Protein AF-A0AA37Q5W8-F1 (afdb_monomer)

Foldseek 3Di:
DADQLVLLLVLQCVQVPDPHPHLLVLLLVLCVVLVHDFPPDDHSSVLSVVLNVLSCCCNPPDVDRVVSLLVNLVSSLVRDDCPPPHSDDSVVSSVVSRSSSCSSSPPPPPPPDPDPPDD

Solvent-accessible surface area (backbone atoms only — not comparable to full-atom values): 6890 Å² total; per-residue (Å²): 134,83,73,57,61,70,54,48,46,50,47,50,48,61,32,54,58,83,85,54,90,38,49,31,67,55,37,32,51,18,36,54,71,74,65,59,64,54,73,80,64,54,54,61,62,54,47,16,47,56,50,43,55,51,49,48,47,28,68,76,70,70,69,40,61,68,62,43,32,51,53,43,4,43,51,49,56,73,33,35,70,66,61,88,90,42,83,70,61,47,75,77,30,35,66,59,26,50,48,38,52,43,51,51,52,40,78,69,76,67,72,78,73,86,71,73,86,80,130

Nearest PDB structures (foldseek):
  4i37-assembly1_A  TM=2.404E-01  e=3.231E+00  Oryctolagus cuniculus

Secondary structure (DSSP, 8-state):
-PPPHHHHHHHHHHHHTTS-S-SHHHHHHHHHHTT---SSSS-HHHHHHHHHHHHHHIIIII--HHHHHHHHHHHHHHHS--GGGS---GGGTHHHHHHHHHHHHS---------PPP-

Organism: NCBI:txid2014610

pLDDT: mean 78.27, std 13.92, range [40.16, 91.06]

Radius of gyration: 15.59 Å; Cα contacts (8 Å, |Δi|>4): 119; chains: 1; bounding box: 32×48×49 Å

Mean predicted aligned error: 8.71 Å

Sequence (119 aa):
MSVPFAALRARFREDTMGGGVGATPGLTRALDRIGWRAVRDPSPEELAGYVVYLLEACVDEHQDVAALTHALAALLRDCGPLLDGGLPPVDAYTPAAEELLREYVAPSASAPGFAPPGF

Structure (mmCIF, N/CA/C/O backbone):
data_AF-A0AA37Q5W8-F1
#
_entry.id   AF-A0AA37Q5W8-F1
#
loop_
_atom_site.group_PDB
_atom_site.id
_atom_site.type_symbol
_atom_site.label_atom_id
_atom_site.label_alt_id
_atom_site.label_comp_id
_atom_site.label_asym_id
_atom_site.label_entity_id
_atom_site.label_seq_id
_atom_site.pdbx_PDB_ins_code
_atom_site.Cartn_x
_atom_site.Cartn_y
_atom_site.Cartn_z
_atom_site.occupancy
_atom_site.B_iso_or_equiv
_atom_site.auth_seq_id
_atom_site.auth_comp_id
_atom_site.auth_asym_id
_atom_site.auth_atom_id
_atom_site.pdbx_PDB_model_num
ATOM 1 N N . MET A 1 1 ? -11.713 -1.317 -6.894 1.00 54.53 1 MET A N 1
ATOM 2 C CA . MET A 1 1 ? -11.271 -1.542 -8.296 1.00 54.53 1 MET A CA 1
ATOM 3 C C . MET A 1 1 ? -9.758 -1.669 -8.261 1.00 54.53 1 MET A C 1
ATOM 5 O O . MET A 1 1 ? -9.073 -0.685 -7.998 1.00 54.53 1 MET A O 1
ATOM 9 N N . SER A 1 2 ? -9.263 -2.900 -8.389 1.00 67.88 2 SER A N 1
ATOM 10 C CA . SER A 1 2 ? -7.860 -3.226 -8.120 1.00 67.88 2 SER A CA 1
ATOM 11 C C . SER A 1 2 ? -6.947 -2.758 -9.252 1.00 67.88 2 SER A C 1
ATOM 13 O O . SER A 1 2 ? -7.325 -2.811 -10.424 1.00 67.88 2 SER A O 1
ATOM 15 N N . VAL A 1 3 ? -5.742 -2.313 -8.905 1.00 82.25 3 VAL A N 1
ATOM 16 C CA . VAL A 1 3 ? -4.713 -1.917 -9.872 1.00 82.25 3 VAL A CA 1
ATOM 17 C C . VAL A 1 3 ? -4.162 -3.167 -10.574 1.00 82.25 3 VAL A C 1
ATOM 19 O O . VAL A 1 3 ? -3.879 -4.160 -9.902 1.00 82.25 3 VAL A O 1
ATOM 22 N N . PRO A 1 4 ? -4.000 -3.173 -11.911 1.00 88.56 4 PRO A N 1
ATOM 23 C CA . PRO A 1 4 ? -3.424 -4.322 -12.601 1.00 88.56 4 PRO A CA 1
ATOM 24 C C . PRO A 1 4 ? -1.925 -4.462 -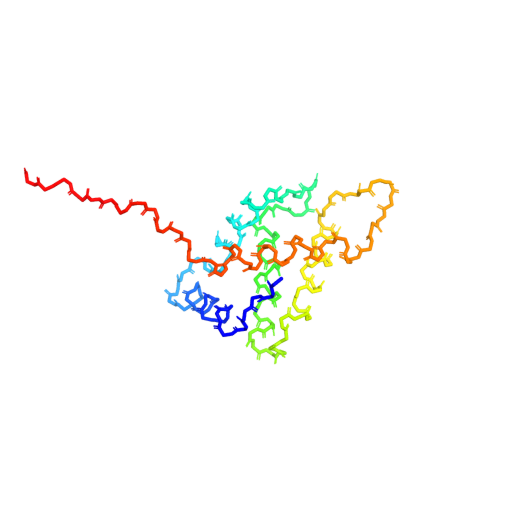12.292 1.00 88.56 4 PRO A C 1
ATOM 26 O O . PRO A 1 4 ? -1.172 -3.492 -12.400 1.00 88.56 4 PRO A O 1
ATOM 29 N N . PHE A 1 5 ? -1.477 -5.690 -11.997 1.00 88.19 5 PHE A N 1
ATOM 30 C CA . PHE A 1 5 ? -0.073 -6.006 -11.679 1.00 88.19 5 PHE A CA 1
ATOM 31 C C . PHE A 1 5 ? 0.914 -5.468 -12.725 1.00 88.19 5 PHE A C 1
ATOM 33 O O . PHE A 1 5 ? 1.959 -4.927 -12.379 1.00 88.19 5 PHE A O 1
ATOM 40 N N . ALA A 1 6 ? 0.565 -5.555 -14.012 1.00 88.12 6 ALA A N 1
ATOM 41 C CA . ALA A 1 6 ? 1.413 -5.062 -15.095 1.00 88.12 6 ALA A CA 1
ATOM 42 C C . ALA A 1 6 ? 1.694 -3.551 -14.996 1.00 88.12 6 ALA A C 1
ATOM 44 O O . ALA A 1 6 ? 2.823 -3.129 -15.240 1.00 88.12 6 ALA A O 1
ATOM 45 N N . ALA A 1 7 ? 0.697 -2.748 -14.608 1.00 88.56 7 ALA A N 1
ATOM 46 C CA . ALA A 1 7 ? 0.859 -1.303 -14.455 1.00 88.56 7 ALA A CA 1
ATOM 47 C C . ALA A 1 7 ? 1.662 -0.959 -13.193 1.00 88.56 7 ALA A C 1
ATOM 49 O O . ALA A 1 7 ? 2.566 -0.129 -13.252 1.00 88.56 7 ALA A O 1
ATOM 50 N N . LEU A 1 8 ? 1.394 -1.664 -12.088 1.00 88.25 8 LEU A N 1
ATOM 51 C CA . LEU A 1 8 ? 2.157 -1.556 -10.844 1.00 88.25 8 LEU A CA 1
ATOM 52 C C . LEU A 1 8 ? 3.645 -1.843 -11.072 1.00 88.25 8 LEU A C 1
ATOM 54 O O . LEU A 1 8 ? 4.505 -1.030 -10.742 1.00 88.25 8 LEU A O 1
ATOM 58 N N . ARG A 1 9 ? 3.946 -2.978 -11.706 1.00 88.38 9 ARG A N 1
ATOM 59 C CA . ARG A 1 9 ? 5.311 -3.383 -12.034 1.00 88.38 9 ARG A CA 1
ATOM 60 C C . ARG A 1 9 ? 5.980 -2.402 -12.994 1.00 88.38 9 ARG A C 1
ATOM 62 O O . ARG A 1 9 ? 7.161 -2.121 -12.823 1.00 88.38 9 ARG A O 1
ATOM 69 N N . ALA A 1 10 ? 5.271 -1.901 -14.007 1.00 88.56 10 ALA A N 1
ATOM 70 C CA . ALA A 1 10 ? 5.833 -0.922 -14.937 1.00 88.56 10 ALA A CA 1
ATOM 71 C C . ALA A 1 10 ? 6.246 0.366 -14.210 1.00 88.56 10 ALA A C 1
ATOM 73 O O . ALA A 1 10 ? 7.384 0.803 -14.366 1.00 88.56 10 ALA A O 1
ATOM 74 N N . ARG A 1 11 ? 5.365 0.908 -13.357 1.00 87.25 11 ARG A N 1
ATOM 75 C CA . ARG A 1 11 ? 5.643 2.096 -12.540 1.00 87.25 11 ARG A CA 1
ATOM 76 C C . ARG A 1 11 ? 6.820 1.871 -11.591 1.00 87.25 11 ARG A C 1
ATOM 78 O O . ARG A 1 11 ? 7.768 2.646 -11.603 1.00 87.25 11 ARG A O 1
ATOM 85 N N . PHE A 1 12 ? 6.798 0.772 -10.838 1.00 87.31 12 PHE A N 1
ATOM 86 C CA . PHE A 1 12 ? 7.861 0.444 -9.889 1.00 87.31 12 PHE A CA 1
ATOM 87 C C . PHE A 1 12 ? 9.223 0.301 -10.573 1.00 87.31 12 PHE A C 1
ATOM 89 O O . PHE A 1 12 ? 10.228 0.799 -10.073 1.00 87.31 12 PHE A O 1
ATOM 96 N N . ARG A 1 13 ? 9.270 -0.330 -11.753 1.00 86.44 13 ARG A N 1
ATOM 97 C CA . ARG A 1 13 ? 10.505 -0.444 -12.539 1.00 86.44 13 ARG A CA 1
ATOM 98 C C . ARG A 1 13 ? 10.965 0.888 -13.122 1.00 86.44 13 ARG A C 1
ATOM 100 O O . ARG A 1 13 ? 12.167 1.094 -13.209 1.00 86.44 13 ARG A O 1
ATOM 107 N N . GLU A 1 14 ? 10.053 1.779 -13.498 1.00 85.88 14 GLU A N 1
ATOM 108 C CA . GLU A 1 14 ? 10.399 3.137 -13.937 1.00 85.88 14 GLU A CA 1
ATOM 109 C C . GLU A 1 14 ? 11.034 3.952 -12.800 1.00 85.88 14 GLU A C 1
ATOM 111 O O . GLU A 1 14 ? 12.049 4.605 -13.015 1.00 85.88 14 GLU A O 1
ATOM 116 N N . ASP A 1 15 ? 10.492 3.858 -11.581 1.00 81.62 15 ASP A N 1
ATOM 117 C CA . ASP A 1 15 ? 11.025 4.573 -10.414 1.00 81.62 15 ASP A CA 1
ATOM 118 C C . ASP A 1 15 ? 12.349 3.964 -9.880 1.00 81.62 15 ASP A C 1
ATOM 120 O O . ASP A 1 15 ? 13.113 4.649 -9.196 1.00 81.62 15 ASP A O 1
ATOM 124 N N . THR A 1 16 ? 12.641 2.689 -10.181 1.00 77.50 16 THR A N 1
ATOM 125 C CA . THR A 1 16 ? 13.832 1.963 -9.677 1.00 77.50 16 THR A CA 1
ATOM 126 C C . THR A 1 16 ? 14.953 1.772 -10.706 1.00 77.50 16 THR A C 1
ATOM 128 O O . THR A 1 16 ? 16.120 1.671 -10.322 1.00 77.50 16 THR A O 1
ATOM 131 N N . MET A 1 17 ? 14.668 1.754 -12.013 1.00 69.94 17 MET A N 1
ATOM 132 C CA . MET A 1 17 ? 15.710 1.674 -13.043 1.00 69.94 17 MET A CA 1
ATOM 133 C C . MET A 1 17 ? 16.328 3.048 -13.321 1.00 69.94 17 MET A C 1
ATOM 135 O O . MET A 1 17 ? 15.642 3.977 -13.729 1.00 69.94 17 MET A O 1
ATOM 139 N N . GLY A 1 18 ? 17.655 3.153 -13.191 1.00 55.00 18 GLY A N 1
ATOM 140 C CA . GLY A 1 18 ? 18.417 4.320 -13.659 1.00 55.00 18 GLY A CA 1
ATOM 141 C C . GLY A 1 18 ? 19.042 5.198 -12.573 1.00 55.00 18 GLY A C 1
ATOM 142 O O . GLY A 1 18 ? 19.330 6.359 -12.841 1.00 55.00 18 GLY A O 1
ATOM 143 N N . GLY A 1 19 ? 19.263 4.681 -11.359 1.00 51.56 19 GLY A N 1
ATOM 144 C CA . GLY A 1 19 ? 19.906 5.458 -10.288 1.00 51.56 19 GLY A CA 1
ATOM 145 C C . GLY A 1 19 ? 19.053 6.626 -9.776 1.00 51.56 19 GLY A C 1
ATOM 146 O O . GLY A 1 19 ? 19.598 7.601 -9.263 1.00 51.56 19 GLY A O 1
ATOM 147 N N . GLY A 1 20 ? 17.728 6.547 -9.953 1.00 52.31 20 GLY A N 1
ATOM 148 C CA . GLY A 1 20 ? 16.769 7.498 -9.396 1.00 52.31 20 GLY A CA 1
ATOM 149 C C . GLY A 1 20 ? 16.677 7.424 -7.867 1.00 52.31 20 GLY A C 1
ATOM 150 O O . GLY A 1 20 ? 17.272 6.560 -7.229 1.00 52.31 20 GLY A O 1
ATOM 151 N N . VAL A 1 21 ? 15.882 8.320 -7.276 1.00 60.31 21 VAL A N 1
ATOM 152 C CA . VAL A 1 21 ? 15.659 8.421 -5.814 1.00 60.31 21 VAL A CA 1
ATOM 153 C C . VAL A 1 21 ? 14.867 7.212 -5.253 1.00 60.31 21 VAL A C 1
ATOM 155 O O . VAL A 1 21 ? 14.646 7.116 -4.049 1.00 60.31 21 VAL A O 1
ATOM 158 N N . GLY A 1 22 ? 14.459 6.268 -6.112 1.00 78.00 22 GLY A N 1
ATOM 159 C CA . GLY A 1 22 ? 13.626 5.110 -5.784 1.00 78.00 22 GLY A CA 1
ATOM 160 C C . GLY A 1 22 ? 12.128 5.410 -5.888 1.00 78.00 22 GLY A C 1
ATOM 161 O O . GLY A 1 22 ? 11.717 6.519 -6.229 1.00 78.00 22 GLY A O 1
ATOM 162 N N . ALA A 1 23 ? 11.295 4.418 -5.564 1.00 82.56 23 ALA A N 1
ATOM 163 C CA . ALA A 1 23 ? 9.833 4.561 -5.540 1.00 82.56 23 ALA A CA 1
ATOM 164 C C . ALA A 1 23 ? 9.316 5.381 -4.337 1.00 82.56 23 ALA A C 1
ATOM 166 O O . ALA A 1 23 ? 8.183 5.868 -4.360 1.00 82.56 23 ALA A O 1
ATOM 167 N N . THR A 1 24 ? 10.156 5.604 -3.321 1.00 85.56 24 THR A N 1
ATOM 168 C CA . THR A 1 24 ? 9.844 6.354 -2.095 1.00 85.56 24 THR A CA 1
ATOM 169 C C . THR A 1 24 ? 9.186 7.719 -2.349 1.00 85.56 24 THR A C 1
ATOM 171 O O . THR A 1 24 ? 8.077 7.916 -1.865 1.00 85.56 24 THR A O 1
ATOM 174 N N . PRO A 1 25 ? 9.748 8.661 -3.137 1.00 84.12 25 PRO A N 1
ATOM 175 C CA . PRO A 1 25 ? 9.117 9.966 -3.375 1.00 84.12 25 PRO A CA 1
ATOM 176 C C . PRO A 1 25 ? 7.750 9.889 -4.070 1.00 84.12 25 PRO A C 1
ATOM 178 O O . PRO A 1 25 ? 6.879 10.718 -3.797 1.00 84.12 25 PRO A O 1
ATOM 181 N N . GLY A 1 26 ? 7.548 8.921 -4.970 1.00 85.12 26 GLY A N 1
ATOM 182 C CA . GLY A 1 26 ? 6.252 8.697 -5.614 1.00 85.12 26 GLY A CA 1
ATOM 183 C C . GLY A 1 26 ? 5.201 8.238 -4.605 1.00 85.12 26 GLY A C 1
ATOM 184 O O . GLY A 1 26 ? 4.086 8.756 -4.582 1.00 85.12 26 GLY A O 1
ATOM 185 N N . LEU A 1 27 ? 5.595 7.333 -3.712 1.00 86.50 27 LEU A N 1
ATOM 186 C CA . LEU A 1 27 ? 4.745 6.802 -2.650 1.00 86.50 27 LEU A CA 1
ATOM 187 C C . LEU A 1 27 ? 4.454 7.829 -1.557 1.00 86.50 27 LEU A C 1
ATOM 189 O O . LEU A 1 27 ? 3.309 7.939 -1.131 1.00 86.50 27 LEU A O 1
ATOM 193 N N . THR A 1 28 ? 5.433 8.646 -1.164 1.00 87.94 28 THR A N 1
ATOM 194 C CA . THR A 1 28 ? 5.225 9.762 -0.228 1.00 87.94 28 THR A CA 1
ATOM 195 C C . THR A 1 28 ? 4.171 10.735 -0.762 1.00 87.94 28 THR A C 1
ATOM 197 O O . THR A 1 28 ? 3.288 11.161 -0.022 1.00 87.94 28 THR A O 1
ATOM 200 N N . ARG A 1 29 ? 4.207 11.058 -2.065 1.00 85.56 29 ARG A N 1
ATOM 201 C CA . ARG A 1 29 ? 3.185 11.907 -2.705 1.00 85.56 29 ARG A CA 1
ATOM 202 C C . ARG A 1 29 ? 1.815 11.239 -2.746 1.00 85.56 29 ARG A C 1
ATOM 204 O O . ARG A 1 29 ? 0.814 11.919 -2.552 1.00 85.56 29 ARG A O 1
ATOM 211 N N . ALA A 1 30 ? 1.765 9.936 -3.014 1.00 87.94 30 ALA A N 1
ATOM 212 C CA . ALA A 1 30 ? 0.514 9.189 -3.015 1.00 87.94 30 ALA A CA 1
ATOM 213 C C . ALA A 1 30 ? -0.120 9.170 -1.612 1.00 87.94 30 ALA A C 1
ATOM 215 O O . ALA A 1 30 ? -1.307 9.457 -1.488 1.00 87.94 30 ALA A O 1
ATOM 216 N N . LEU A 1 31 ? 0.682 8.948 -0.561 1.00 86.44 31 LEU A N 1
ATOM 217 C CA . LEU A 1 31 ? 0.259 9.041 0.843 1.00 86.44 31 LEU A CA 1
ATOM 218 C C . LEU A 1 31 ? -0.296 10.433 1.189 1.00 86.44 31 LEU A C 1
ATOM 220 O O . LEU A 1 31 ? -1.361 10.532 1.798 1.00 86.44 31 LEU A O 1
ATOM 224 N N . ASP A 1 32 ? 0.379 11.503 0.758 1.00 85.50 32 ASP A N 1
ATOM 225 C CA . ASP A 1 32 ? -0.086 12.881 0.974 1.00 85.50 32 ASP A CA 1
ATOM 226 C C . ASP A 1 32 ? -1.420 13.163 0.260 1.00 85.50 32 ASP A C 1
ATOM 228 O O . ASP A 1 32 ? -2.338 13.726 0.858 1.00 85.50 32 ASP A O 1
ATOM 232 N N . ARG A 1 33 ? -1.581 12.695 -0.986 1.00 86.31 33 ARG A N 1
ATOM 233 C CA . ARG A 1 33 ? -2.815 12.887 -1.768 1.00 86.31 33 ARG A CA 1
ATOM 234 C C . ARG A 1 33 ? -4.033 12.194 -1.183 1.00 86.31 33 ARG A C 1
ATOM 236 O O . ARG A 1 33 ? -5.117 12.773 -1.210 1.00 86.31 33 ARG A O 1
ATOM 243 N N . ILE A 1 34 ? -3.869 10.988 -0.643 1.00 85.94 34 ILE A N 1
ATOM 244 C CA . ILE A 1 34 ? -4.965 10.293 0.046 1.00 85.94 34 ILE A CA 1
ATOM 245 C C . ILE A 1 34 ? -5.221 10.869 1.451 1.00 85.94 34 ILE A C 1
ATOM 247 O O . ILE A 1 34 ? -6.089 10.383 2.173 1.00 85.94 34 ILE A O 1
ATOM 251 N N . GLY A 1 35 ? -4.468 11.900 1.857 1.00 80.88 35 GLY A N 1
ATOM 252 C CA . GLY A 1 35 ? -4.574 12.536 3.167 1.00 80.88 35 GLY A CA 1
ATOM 253 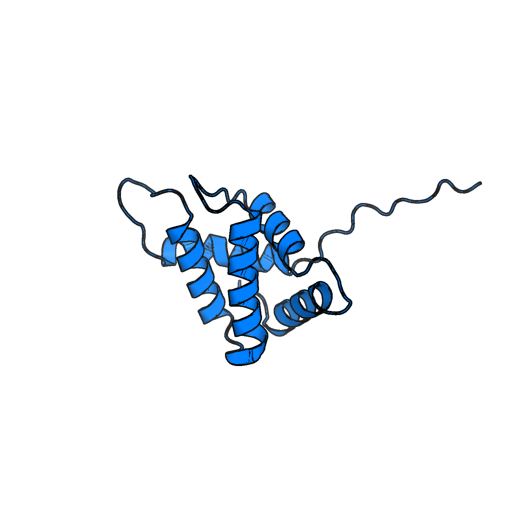C C . GLY A 1 35 ? -4.078 11.653 4.309 1.00 80.88 35 GLY A C 1
ATOM 254 O O . GLY A 1 35 ? -4.419 11.901 5.467 1.00 80.88 35 GLY A O 1
ATOM 255 N N . TRP A 1 36 ? -3.293 10.616 4.005 1.00 79.81 36 TRP A N 1
ATOM 256 C CA . TRP A 1 36 ? -2.820 9.677 5.007 1.00 79.81 36 TRP A CA 1
ATOM 257 C C . TRP A 1 36 ? -1.687 10.294 5.822 1.00 79.81 36 TRP A C 1
ATOM 259 O O . TRP A 1 36 ? -0.624 10.627 5.299 1.00 79.81 36 TRP A O 1
ATOM 269 N N . ARG A 1 37 ? -1.905 10.430 7.132 1.00 69.62 37 ARG A N 1
ATOM 270 C CA . ARG A 1 37 ? -0.902 10.924 8.078 1.00 69.62 37 ARG A CA 1
ATOM 271 C C . ARG A 1 37 ? -0.747 9.941 9.224 1.00 69.62 37 ARG A C 1
ATOM 273 O O . ARG A 1 37 ? -1.723 9.615 9.898 1.00 69.62 37 ARG A O 1
ATOM 280 N N . ALA A 1 38 ? 0.487 9.502 9.450 1.00 67.56 38 ALA A N 1
ATOM 281 C CA . ALA A 1 38 ? 0.830 8.760 10.651 1.00 67.56 38 ALA A CA 1
ATOM 282 C C . ALA A 1 38 ? 0.578 9.639 11.886 1.00 67.56 38 ALA A C 1
ATOM 284 O O . ALA A 1 38 ? 0.814 10.849 11.865 1.00 67.56 38 ALA A O 1
ATOM 285 N N . VAL A 1 39 ? 0.074 9.038 12.963 1.00 65.62 39 VAL A N 1
ATOM 286 C CA . VAL A 1 39 ? -0.275 9.775 14.194 1.00 65.62 39 VAL A CA 1
ATOM 287 C C . VAL A 1 39 ? 0.938 10.006 15.098 1.00 65.62 39 VAL A C 1
ATOM 289 O O . VAL A 1 39 ? 0.899 10.885 15.958 1.00 65.62 39 VAL A O 1
ATOM 292 N N . ARG A 1 40 ? 2.020 9.239 14.920 1.00 63.50 40 ARG A N 1
ATOM 293 C CA . ARG A 1 40 ? 3.263 9.395 15.691 1.00 63.50 40 ARG A CA 1
ATOM 294 C C . ARG A 1 40 ? 4.500 9.234 14.820 1.00 63.50 40 ARG A C 1
ATOM 296 O O . ARG A 1 40 ? 5.128 10.221 14.474 1.00 63.50 40 ARG A O 1
ATOM 303 N N . ASP A 1 41 ? 4.812 7.985 14.516 1.00 59.44 41 ASP A N 1
ATOM 304 C CA . ASP A 1 41 ? 6.030 7.492 13.888 1.00 59.44 41 ASP A CA 1
ATOM 305 C C . ASP A 1 41 ? 5.613 6.171 13.225 1.00 59.44 41 ASP A C 1
ATOM 307 O O . ASP A 1 41 ? 4.851 5.427 13.865 1.00 59.44 41 ASP A O 1
ATOM 311 N N . PRO A 1 42 ? 5.976 5.882 11.966 1.00 67.88 42 PRO A N 1
ATOM 312 C CA . PRO A 1 42 ? 6.994 6.518 11.113 1.00 67.88 42 PRO A CA 1
ATOM 313 C C . PRO A 1 42 ? 6.567 7.814 10.392 1.00 67.88 42 PRO A C 1
ATOM 315 O O . PRO A 1 42 ? 5.381 8.065 10.161 1.00 67.88 42 PRO A O 1
ATOM 318 N N . SER A 1 43 ? 7.553 8.609 9.957 1.00 77.31 43 SER A N 1
ATOM 319 C CA . SER A 1 43 ? 7.369 9.731 9.017 1.00 77.31 43 SER A CA 1
ATOM 320 C C . SER A 1 43 ? 6.767 9.248 7.683 1.00 77.31 43 SER A C 1
ATOM 322 O O . SER A 1 43 ? 6.948 8.086 7.321 1.00 77.31 43 SER A O 1
ATOM 324 N N . PRO A 1 44 ? 6.104 10.097 6.871 1.00 78.88 44 PRO A N 1
ATOM 325 C CA . PRO A 1 44 ? 5.544 9.660 5.584 1.00 78.88 44 PRO A CA 1
ATOM 326 C C . PRO A 1 44 ? 6.603 9.105 4.612 1.00 78.88 44 PRO A C 1
ATOM 328 O O . PRO A 1 44 ? 6.296 8.205 3.838 1.00 78.88 44 PRO A O 1
ATOM 331 N N . GLU A 1 45 ? 7.851 9.582 4.677 1.00 81.50 45 GLU A N 1
ATOM 332 C CA . GLU A 1 45 ? 8.977 9.014 3.915 1.00 81.50 45 GLU A CA 1
ATOM 333 C C . GLU A 1 45 ? 9.403 7.627 4.413 1.00 81.50 45 GLU A C 1
ATOM 335 O O . GLU A 1 45 ? 9.692 6.744 3.609 1.00 81.50 45 GLU A O 1
ATOM 340 N N . GLU A 1 46 ? 9.408 7.407 5.725 1.00 83.12 46 GLU A N 1
ATOM 341 C CA . GLU A 1 46 ? 9.727 6.106 6.322 1.00 83.12 46 GLU A CA 1
ATOM 342 C C . GLU A 1 46 ? 8.619 5.086 6.035 1.00 83.12 46 GLU A C 1
ATOM 344 O O . GLU A 1 46 ? 8.897 3.960 5.622 1.00 83.12 46 GLU A O 1
ATOM 349 N N . LEU A 1 47 ? 7.355 5.512 6.141 1.00 84.69 47 LEU A N 1
ATOM 350 C CA . LEU A 1 47 ? 6.202 4.719 5.728 1.00 84.69 47 LEU A CA 1
ATOM 351 C C . LEU A 1 47 ? 6.292 4.357 4.243 1.00 84.69 47 LEU A C 1
ATOM 353 O O . LEU A 1 47 ? 6.093 3.199 3.880 1.00 84.69 47 LEU A O 1
ATOM 357 N N . ALA A 1 48 ? 6.640 5.320 3.385 1.00 86.75 48 ALA A N 1
ATOM 358 C CA . ALA A 1 48 ? 6.876 5.064 1.971 1.00 86.75 48 ALA A CA 1
ATOM 359 C C . ALA A 1 48 ? 8.001 4.039 1.758 1.00 86.75 48 ALA A C 1
ATOM 361 O O . ALA A 1 48 ? 7.852 3.160 0.915 1.00 86.75 48 ALA A O 1
ATOM 362 N N . GLY A 1 49 ? 9.074 4.082 2.553 1.00 87.00 49 GLY A N 1
ATOM 363 C CA . GLY A 1 49 ? 10.138 3.074 2.541 1.00 87.00 49 GLY A CA 1
ATOM 364 C C . GLY A 1 49 ? 9.635 1.655 2.839 1.00 87.00 49 GLY A C 1
ATOM 365 O O . GLY A 1 49 ? 9.977 0.718 2.117 1.00 87.00 49 GLY A O 1
ATOM 366 N N . TYR A 1 50 ? 8.761 1.485 3.835 1.00 87.69 50 TYR A N 1
ATOM 367 C CA . TYR A 1 50 ? 8.126 0.186 4.105 1.00 87.69 50 TYR A CA 1
ATOM 368 C C . TYR A 1 50 ? 7.227 -0.275 2.952 1.00 87.69 50 TYR A C 1
ATOM 370 O O . TYR A 1 50 ? 7.223 -1.453 2.597 1.00 87.69 50 TYR A O 1
ATOM 378 N N . VAL A 1 51 ? 6.508 0.654 2.317 1.00 89.06 51 VAL A N 1
ATOM 379 C CA . VAL A 1 51 ? 5.689 0.357 1.134 1.00 89.06 51 VAL A CA 1
ATOM 380 C C . VAL A 1 51 ? 6.554 -0.077 -0.056 1.00 89.06 51 VAL A C 1
ATOM 382 O O . VAL A 1 51 ? 6.169 -1.006 -0.763 1.00 89.06 51 VAL A O 1
ATOM 385 N N . VAL A 1 52 ? 7.736 0.524 -0.257 1.00 90.12 52 VAL A N 1
ATOM 386 C CA . VAL A 1 52 ? 8.699 0.091 -1.289 1.00 90.12 52 VAL A CA 1
ATOM 387 C C . VAL A 1 52 ? 9.093 -1.367 -1.089 1.00 90.12 52 VAL A C 1
ATOM 389 O O . VAL A 1 52 ? 9.077 -2.123 -2.054 1.00 90.12 52 VAL A O 1
ATOM 392 N N . TYR A 1 53 ? 9.392 -1.778 0.144 1.00 88.12 53 TYR A N 1
ATOM 393 C CA . TYR A 1 53 ? 9.774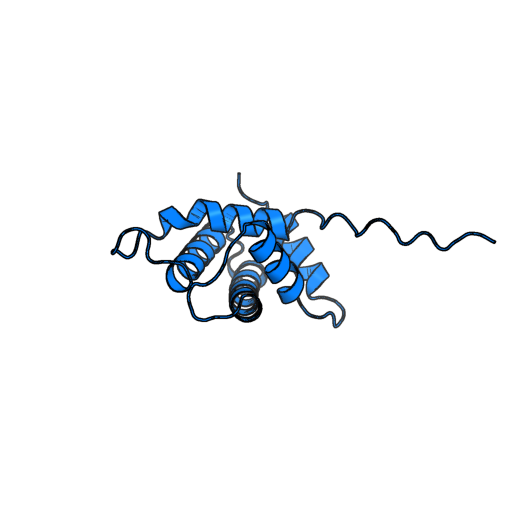 -3.161 0.437 1.00 88.12 53 TYR A CA 1
ATOM 394 C C . TYR A 1 53 ? 8.654 -4.157 0.095 1.00 88.12 53 TYR A C 1
ATOM 396 O O . TYR A 1 53 ? 8.895 -5.187 -0.532 1.00 88.12 53 TYR A O 1
ATOM 404 N N . LEU A 1 54 ? 7.403 -3.821 0.431 1.00 90.19 54 LEU A N 1
ATOM 405 C CA . LEU A 1 54 ? 6.241 -4.643 0.075 1.00 90.19 54 LEU A CA 1
ATOM 406 C C . LEU A 1 54 ? 6.009 -4.700 -1.443 1.00 90.19 54 LEU A C 1
ATOM 408 O O . LEU A 1 54 ? 5.639 -5.746 -1.979 1.00 90.19 54 LEU A O 1
ATOM 412 N N . LEU A 1 55 ? 6.228 -3.585 -2.143 1.00 88.38 55 LEU A N 1
ATOM 413 C CA . LEU A 1 55 ? 6.138 -3.523 -3.602 1.00 88.38 55 LEU A CA 1
ATOM 414 C C . LEU A 1 55 ? 7.230 -4.349 -4.276 1.00 88.38 55 LEU A C 1
ATOM 416 O O . LEU A 1 55 ? 6.932 -5.047 -5.240 1.00 88.38 55 LEU A O 1
ATOM 420 N N . GLU A 1 56 ? 8.457 -4.303 -3.764 1.00 88.25 56 GLU A N 1
ATOM 421 C CA . GLU A 1 56 ? 9.578 -5.096 -4.264 1.00 88.25 56 GLU A CA 1
ATOM 422 C C . GLU A 1 56 ? 9.281 -6.595 -4.146 1.00 88.25 56 GLU A C 1
ATOM 424 O O . GLU A 1 56 ? 9.311 -7.294 -5.157 1.00 88.25 56 GLU A O 1
ATOM 429 N N . ALA A 1 57 ? 8.862 -7.061 -2.964 1.00 86.56 57 ALA A N 1
ATOM 430 C CA . ALA A 1 57 ? 8.457 -8.452 -2.742 1.00 86.56 57 ALA A CA 1
ATOM 431 C C . ALA A 1 57 ? 7.277 -8.874 -3.641 1.00 86.56 57 ALA A C 1
ATOM 433 O O . ALA A 1 57 ? 7.241 -9.976 -4.189 1.00 86.56 57 ALA A O 1
ATOM 434 N N . CYS A 1 58 ? 6.301 -7.985 -3.864 1.00 88.31 58 CYS A N 1
ATOM 435 C CA . CYS A 1 58 ? 5.201 -8.261 -4.790 1.00 88.31 58 CYS A CA 1
ATOM 436 C C . CYS A 1 58 ? 5.685 -8.376 -6.246 1.00 88.31 58 CYS A C 1
ATOM 438 O O . CYS A 1 58 ? 5.240 -9.260 -6.979 1.00 88.31 58 CYS A O 1
ATOM 440 N N . VAL A 1 59 ? 6.587 -7.494 -6.678 1.00 87.25 59 VAL A N 1
ATOM 441 C CA . VAL A 1 59 ? 7.085 -7.449 -8.058 1.00 87.25 59 VAL A CA 1
ATOM 442 C C . VAL A 1 59 ? 8.044 -8.601 -8.368 1.00 87.25 59 VAL A C 1
ATOM 444 O O . VAL A 1 59 ? 7.975 -9.132 -9.482 1.00 87.25 59 VAL A O 1
ATOM 447 N N . ASP A 1 60 ? 8.909 -8.975 -7.423 1.00 84.44 60 ASP A N 1
ATOM 448 C CA . ASP A 1 60 ? 9.965 -9.975 -7.620 1.00 84.44 60 ASP A CA 1
ATOM 449 C C . ASP A 1 60 ? 9.518 -11.403 -7.255 1.00 84.44 60 ASP A C 1
ATOM 451 O O . ASP A 1 60 ? 9.861 -12.347 -7.965 1.00 84.44 60 ASP A O 1
ATOM 455 N N . GLU A 1 61 ? 8.676 -11.572 -6.225 1.00 83.75 61 GLU A N 1
ATOM 456 C CA . GLU A 1 61 ? 8.334 -12.895 -5.682 1.00 83.75 61 GLU A CA 1
ATOM 457 C C . GLU A 1 61 ? 6.914 -13.352 -6.049 1.00 83.75 61 GLU A C 1
ATOM 459 O O . GLU A 1 61 ? 6.725 -14.225 -6.899 1.00 83.75 61 GLU A O 1
ATOM 464 N N . HIS A 1 62 ? 5.895 -12.801 -5.382 1.00 80.81 62 HIS A N 1
ATOM 465 C CA . HIS A 1 62 ? 4.570 -13.432 -5.327 1.00 80.81 62 HIS A CA 1
ATOM 466 C C . HIS A 1 62 ? 3.601 -12.982 -6.426 1.00 80.81 62 HIS A C 1
ATOM 468 O O . HIS A 1 62 ? 2.657 -13.708 -6.730 1.00 80.81 62 HIS A O 1
ATOM 474 N N . GLN A 1 63 ? 3.815 -11.805 -7.026 1.00 88.19 63 GLN A N 1
ATOM 475 C CA . GLN A 1 63 ? 2.987 -11.241 -8.107 1.00 88.19 63 GLN A CA 1
ATOM 476 C C . GLN A 1 63 ? 1.490 -11.128 -7.766 1.00 88.19 63 GLN A C 1
ATOM 478 O O . GLN A 1 63 ? 0.634 -11.074 -8.653 1.00 88.19 63 GLN A O 1
ATOM 483 N N . ASP A 1 64 ? 1.173 -11.064 -6.471 1.00 87.69 64 ASP A N 1
ATOM 484 C CA . ASP A 1 64 ? -0.187 -11.045 -5.947 1.00 87.69 64 ASP A CA 1
ATOM 485 C C . ASP A 1 64 ? -0.539 -9.653 -5.399 1.00 87.69 64 ASP A C 1
ATOM 487 O O . ASP A 1 64 ? -0.092 -9.220 -4.333 1.00 87.69 64 ASP A O 1
ATOM 491 N N . VAL A 1 65 ? -1.371 -8.933 -6.155 1.00 87.69 65 VAL A N 1
ATOM 492 C CA . VAL A 1 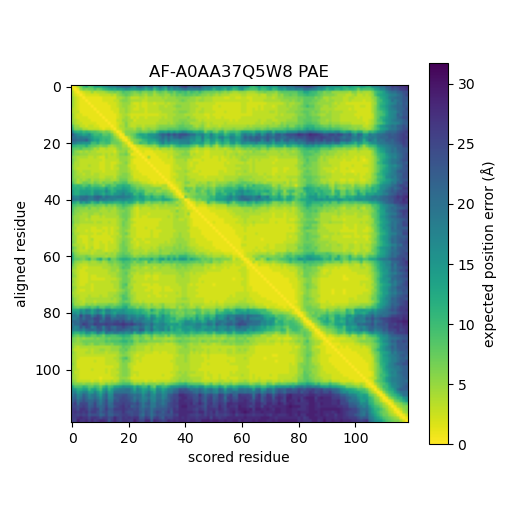65 ? -1.825 -7.578 -5.804 1.00 87.69 65 VAL A CA 1
ATOM 493 C C . VAL A 1 65 ? -2.808 -7.595 -4.631 1.00 87.69 65 VAL A C 1
ATOM 495 O O . VAL A 1 65 ? -2.868 -6.626 -3.871 1.00 87.69 65 VAL A O 1
ATOM 498 N N . ALA A 1 66 ? -3.573 -8.673 -4.450 1.00 88.06 66 ALA A N 1
ATOM 499 C CA . ALA A 1 66 ? -4.503 -8.787 -3.333 1.00 88.06 66 ALA A CA 1
ATOM 500 C C . ALA A 1 66 ? -3.736 -8.993 -2.019 1.00 88.06 66 ALA A C 1
ATOM 502 O O . ALA A 1 66 ? -4.017 -8.307 -1.035 1.00 88.06 66 ALA A O 1
ATOM 503 N N . ALA A 1 67 ? -2.709 -9.849 -2.029 1.00 88.81 67 ALA A N 1
ATOM 504 C CA . ALA A 1 67 ? -1.797 -10.027 -0.902 1.00 88.81 67 ALA A CA 1
ATOM 505 C C . ALA A 1 67 ? -1.046 -8.727 -0.568 1.00 88.81 67 ALA A C 1
ATOM 507 O O . ALA A 1 67 ? -0.973 -8.345 0.600 1.00 88.81 67 ALA A O 1
ATOM 508 N N . LEU A 1 68 ? -0.568 -7.998 -1.585 1.00 90.56 68 LEU A N 1
ATOM 509 C CA . LEU A 1 68 ? 0.046 -6.678 -1.404 1.00 90.56 68 LEU A CA 1
ATOM 510 C C . LEU A 1 68 ? -0.930 -5.682 -0.766 1.00 90.56 68 LEU A C 1
ATOM 512 O O . LEU A 1 68 ? -0.573 -4.996 0.185 1.00 90.56 68 LEU A O 1
ATOM 516 N N . THR A 1 69 ? -2.168 -5.614 -1.256 1.00 91.06 69 THR A N 1
ATOM 517 C CA . THR A 1 69 ? -3.188 -4.694 -0.726 1.00 91.06 69 THR A CA 1
ATOM 518 C C . THR A 1 69 ? -3.493 -5.007 0.739 1.00 91.06 69 THR A C 1
ATOM 520 O O . THR A 1 69 ? -3.599 -4.093 1.554 1.00 91.06 69 THR A O 1
ATOM 523 N N . HIS A 1 70 ? -3.565 -6.290 1.098 1.00 90.06 70 HIS A N 1
ATOM 524 C CA . HIS A 1 70 ? -3.743 -6.712 2.484 1.00 90.06 70 HIS A CA 1
ATOM 525 C C . HIS A 1 70 ? -2.539 -6.341 3.366 1.00 90.06 70 HIS A C 1
ATOM 527 O O . HIS A 1 70 ? -2.720 -5.821 4.466 1.00 90.06 70 HIS A O 1
ATOM 533 N N . ALA A 1 71 ? -1.312 -6.541 2.876 1.00 90.62 71 ALA A N 1
ATOM 534 C CA . ALA A 1 71 ? -0.095 -6.152 3.588 1.00 90.62 71 ALA A CA 1
ATOM 535 C C . ALA A 1 71 ? -0.010 -4.630 3.798 1.00 90.62 71 ALA A C 1
ATOM 537 O O . ALA A 1 71 ? 0.335 -4.171 4.886 1.00 90.62 71 ALA A O 1
ATOM 538 N N . LEU A 1 72 ? -0.395 -3.840 2.792 1.00 90.5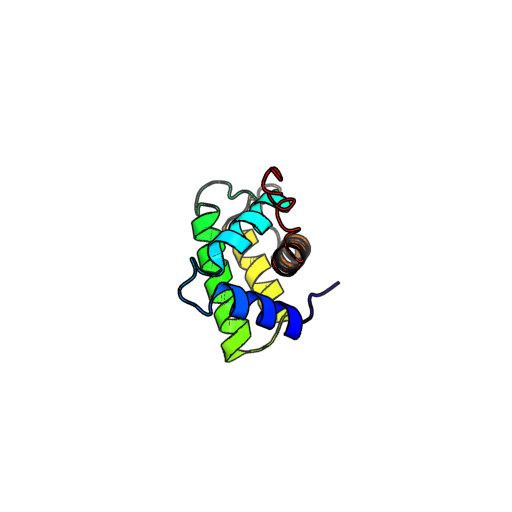0 72 LEU A N 1
ATOM 539 C CA . LEU A 1 72 ? -0.476 -2.383 2.899 1.00 90.50 72 LEU A CA 1
ATOM 540 C C . LEU A 1 72 ? -1.542 -1.950 3.900 1.00 90.50 72 LEU A C 1
ATOM 542 O O . LEU A 1 72 ? -1.280 -1.085 4.725 1.00 90.50 72 LEU A O 1
ATOM 546 N N . ALA A 1 73 ? -2.719 -2.571 3.888 1.00 89.88 73 ALA A N 1
ATOM 547 C CA . ALA A 1 73 ? -3.758 -2.291 4.873 1.00 89.88 73 ALA A CA 1
ATOM 548 C C . ALA A 1 73 ? -3.284 -2.604 6.306 1.00 89.88 73 ALA A C 1
ATOM 550 O O . ALA A 1 73 ? -3.572 -1.847 7.233 1.00 89.88 73 ALA A O 1
ATOM 551 N N . ALA A 1 74 ? -2.513 -3.681 6.492 1.00 89.62 74 ALA A N 1
ATOM 552 C CA . ALA A 1 74 ? -1.917 -4.023 7.781 1.00 89.62 74 ALA A CA 1
ATOM 553 C C . ALA A 1 74 ? -0.857 -2.998 8.220 1.00 89.62 74 ALA A C 1
ATOM 555 O O . ALA A 1 74 ? -0.843 -2.604 9.384 1.00 89.62 74 ALA A O 1
ATOM 556 N N . LEU A 1 75 ? -0.026 -2.518 7.292 1.00 88.56 75 LEU A N 1
ATOM 557 C CA . LEU A 1 75 ? 0.951 -1.458 7.546 1.00 88.56 75 LEU A CA 1
ATOM 558 C C . LEU A 1 75 ? 0.264 -0.135 7.924 1.00 88.56 75 LEU A C 1
ATOM 560 O O . LEU A 1 75 ? 0.621 0.496 8.914 1.00 88.56 75 LEU A O 1
ATOM 564 N N . LEU A 1 76 ? -0.767 0.268 7.176 1.00 86.56 76 LEU A N 1
ATOM 565 C CA . LEU A 1 76 ? -1.551 1.471 7.465 1.00 86.56 76 LEU A CA 1
ATOM 566 C C . LEU A 1 76 ? -2.248 1.366 8.827 1.00 86.56 76 LEU A C 1
ATOM 568 O O . LEU A 1 76 ? -2.281 2.335 9.574 1.00 86.56 76 LEU A O 1
ATOM 572 N N . ARG A 1 77 ? -2.753 0.189 9.198 1.00 85.88 77 ARG A N 1
ATOM 573 C CA . ARG A 1 77 ? -3.304 -0.056 10.536 1.00 85.88 77 ARG A CA 1
ATOM 574 C C . ARG A 1 77 ? -2.277 0.156 11.645 1.00 85.88 77 ARG A C 1
ATOM 576 O O . ARG A 1 77 ? -2.620 0.742 12.666 1.00 85.88 77 ARG A O 1
ATOM 583 N N . ASP A 1 78 ? -1.060 -0.346 11.459 1.00 84.19 78 ASP A N 1
ATOM 584 C CA . ASP A 1 78 ? 0.006 -0.268 12.462 1.00 84.19 78 ASP A CA 1
ATOM 585 C C . ASP A 1 78 ? 0.504 1.175 12.651 1.00 84.19 78 ASP A C 1
ATOM 587 O O . ASP A 1 78 ? 0.735 1.626 13.770 1.00 84.19 78 ASP A O 1
ATOM 591 N N . CYS A 1 79 ? 0.572 1.939 11.556 1.00 81.25 79 CYS A N 1
ATOM 592 C CA . CYS A 1 79 ? 1.047 3.326 11.554 1.00 81.25 79 CYS A CA 1
ATOM 593 C C . CYS A 1 79 ? -0.071 4.385 11.709 1.00 81.25 79 CYS A C 1
ATOM 595 O O . CYS A 1 79 ? 0.207 5.584 11.826 1.00 81.25 79 CYS A O 1
ATOM 597 N N . GLY A 1 80 ? -1.338 3.974 11.648 1.00 73.69 80 GLY A N 1
ATOM 598 C CA . GLY A 1 80 ? -2.508 4.849 11.589 1.00 73.69 80 GLY A CA 1
ATOM 599 C C . GLY A 1 80 ? -3.101 5.229 12.952 1.00 73.69 80 GLY A C 1
ATOM 600 O O . GLY A 1 80 ? -2.700 4.713 13.995 1.00 73.69 80 GLY A O 1
ATOM 601 N N . PRO A 1 81 ? -4.093 6.137 12.974 1.00 66.50 81 PRO A N 1
ATOM 602 C CA . PRO A 1 81 ? -4.853 6.432 14.183 1.00 66.50 81 PRO A CA 1
ATOM 603 C C . PRO A 1 81 ? -5.616 5.196 14.667 1.00 66.50 81 PRO A C 1
ATOM 605 O O . PRO A 1 81 ? -6.257 4.508 13.869 1.00 66.50 81 PRO A O 1
ATOM 608 N N . LEU A 1 82 ? -5.632 4.976 15.985 1.00 64.94 82 LEU A N 1
ATOM 609 C CA . LEU A 1 82 ? -6.607 4.091 16.624 1.00 64.94 82 LEU A CA 1
ATOM 610 C C . LEU A 1 82 ? -8.002 4.691 16.404 1.00 64.94 82 LEU A C 1
ATOM 612 O O . LEU A 1 82 ? -8.361 5.679 17.047 1.00 64.94 82 LEU A O 1
ATOM 616 N N . LEU A 1 83 ? -8.772 4.134 15.469 1.00 60.19 83 LEU A N 1
ATOM 617 C CA . LEU A 1 83 ? -10.168 4.517 15.280 1.00 60.19 83 LEU A CA 1
ATOM 618 C C . LEU A 1 83 ? -10.968 3.968 16.474 1.00 60.19 83 LEU A C 1
ATOM 620 O O . LEU A 1 83 ? -10.989 2.763 16.710 1.00 60.19 83 LEU A O 1
ATOM 624 N N . ASP A 1 84 ? -11.606 4.855 17.237 1.00 56.75 84 ASP A N 1
ATOM 625 C CA . ASP A 1 84 ? -12.603 4.498 18.261 1.00 56.75 84 ASP A CA 1
ATOM 626 C C . ASP A 1 84 ? -12.110 3.656 19.462 1.00 56.75 84 ASP A C 1
ATOM 628 O O . ASP A 1 84 ? -12.821 2.812 20.003 1.00 56.75 84 ASP A O 1
ATOM 632 N N . GLY A 1 85 ? -10.878 3.881 19.935 1.00 59.88 85 GLY A N 1
ATOM 633 C CA . GLY A 1 85 ? -10.391 3.288 21.196 1.00 59.88 85 GLY A CA 1
ATOM 634 C C . GLY A 1 85 ? -10.105 1.778 21.147 1.00 59.88 85 GLY A C 1
ATOM 635 O O . GLY A 1 85 ? -9.714 1.197 22.160 1.00 59.88 85 GLY A O 1
ATOM 636 N N . GLY A 1 86 ? -10.242 1.159 19.973 1.00 65.69 86 GLY A N 1
ATOM 637 C CA . GLY A 1 86 ? -9.788 -0.192 19.657 1.00 65.69 86 GLY A CA 1
ATOM 638 C C . GLY A 1 86 ? -8.857 -0.190 18.444 1.00 65.69 86 GLY A C 1
ATOM 639 O O . GLY A 1 86 ? -8.696 0.823 17.770 1.00 65.69 86 GLY A O 1
ATOM 640 N N . LEU A 1 87 ? -8.220 -1.330 18.166 1.00 65.69 87 LEU A N 1
ATOM 641 C CA . LEU A 1 87 ? -7.422 -1.520 16.954 1.00 65.69 87 LEU A CA 1
ATOM 642 C C . LEU A 1 87 ? -8.343 -2.113 15.866 1.00 65.69 87 LEU A C 1
ATOM 644 O O . LEU A 1 87 ? -8.556 -3.332 15.881 1.00 65.69 87 LEU A O 1
ATOM 648 N N . PRO A 1 88 ? -8.932 -1.299 14.964 1.00 72.31 88 PRO A N 1
ATOM 649 C CA . PRO A 1 88 ? -9.869 -1.772 13.938 1.00 72.31 88 PRO A CA 1
ATOM 650 C C . PRO A 1 88 ? -9.262 -2.894 13.077 1.00 72.31 88 PRO A C 1
ATOM 652 O O . PRO A 1 88 ? -8.035 -3.020 13.003 1.00 72.31 88 PRO A O 1
ATOM 655 N N . PRO A 1 89 ? -10.087 -3.753 12.449 1.00 82.75 89 PRO A N 1
ATOM 656 C CA . PRO A 1 89 ? -9.590 -4.834 11.602 1.00 82.75 89 PRO A CA 1
ATOM 657 C C . PRO A 1 89 ? -8.812 -4.285 10.401 1.00 82.75 89 PRO A C 1
ATOM 659 O O . PRO A 1 89 ? -9.071 -3.175 9.941 1.00 82.75 89 PRO A O 1
ATOM 662 N N . VAL A 1 90 ? -7.885 -5.086 9.866 1.00 84.44 90 VAL A N 1
ATOM 663 C CA . VAL A 1 90 ? -7.095 -4.739 8.668 1.00 84.44 90 VAL A CA 1
ATOM 664 C C . VAL A 1 90 ? -8.004 -4.344 7.501 1.00 84.44 90 VAL A C 1
ATOM 666 O O . VAL A 1 90 ? -7.728 -3.360 6.822 1.00 84.44 90 VAL A O 1
ATOM 669 N N . ASP A 1 91 ? -9.141 -5.025 7.343 1.00 84.12 91 ASP A N 1
ATOM 670 C CA . ASP A 1 91 ? -10.141 -4.730 6.314 1.00 84.12 91 ASP A CA 1
ATOM 671 C C . ASP A 1 91 ? -10.669 -3.287 6.316 1.00 84.12 91 ASP A C 1
ATOM 673 O O . ASP A 1 91 ? -11.065 -2.779 5.268 1.00 84.12 91 ASP A O 1
ATOM 677 N N . ALA A 1 92 ? -10.636 -2.590 7.458 1.00 85.25 92 ALA A N 1
ATOM 678 C CA . ALA A 1 92 ? -11.032 -1.183 7.529 1.00 85.25 92 ALA A C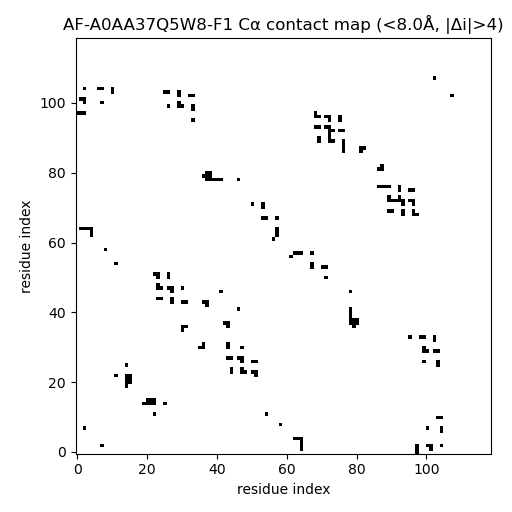A 1
ATOM 679 C C . ALA A 1 92 ? -10.066 -0.254 6.767 1.00 85.25 92 ALA A C 1
ATOM 681 O O . ALA A 1 92 ? -10.458 0.838 6.357 1.00 85.25 92 ALA A O 1
ATOM 682 N N . TYR A 1 93 ? -8.821 -0.692 6.551 1.00 85.75 93 TYR A N 1
ATOM 683 C CA . TYR A 1 93 ? -7.772 0.058 5.855 1.00 85.75 93 TYR A CA 1
ATOM 684 C C . TYR A 1 93 ? -7.556 -0.399 4.409 1.00 85.75 93 TYR A C 1
ATOM 686 O O . TYR A 1 93 ? -6.860 0.283 3.658 1.00 85.75 93 TYR A O 1
ATOM 694 N N . THR A 1 94 ? -8.192 -1.494 3.978 1.00 88.38 94 THR A N 1
ATOM 695 C CA . THR A 1 94 ? -8.215 -1.940 2.575 1.00 88.38 94 THR A CA 1
ATOM 696 C C . THR A 1 94 ? -8.561 -0.825 1.581 1.00 88.38 94 THR A C 1
ATOM 698 O O . THR A 1 94 ? -7.828 -0.691 0.601 1.00 88.38 94 THR A O 1
ATOM 701 N N . PRO A 1 95 ? -9.591 0.026 1.796 1.00 87.75 95 PRO A N 1
ATOM 702 C CA . PRO A 1 95 ? -9.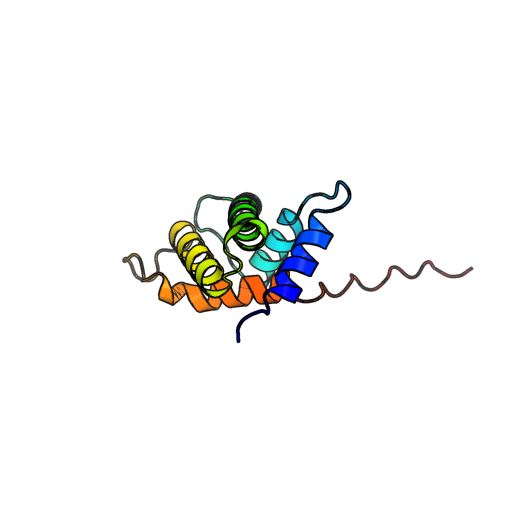879 1.104 0.848 1.00 87.75 95 PRO A CA 1
ATOM 703 C C . PRO A 1 95 ? -8.740 2.129 0.745 1.00 87.75 95 PRO A C 1
ATOM 705 O O . PRO A 1 95 ? -8.460 2.614 -0.349 1.00 87.75 95 PRO A O 1
ATOM 708 N N . ALA A 1 96 ? -8.047 2.426 1.850 1.00 87.50 96 ALA A N 1
ATOM 709 C CA . ALA A 1 96 ? -6.895 3.329 1.844 1.00 87.50 96 ALA A CA 1
ATOM 710 C C . ALA A 1 96 ? -5.689 2.706 1.121 1.00 87.50 96 ALA A C 1
ATOM 712 O O . ALA A 1 96 ? -5.000 3.391 0.369 1.00 87.50 96 ALA A O 1
ATOM 713 N N . ALA A 1 97 ? -5.468 1.399 1.292 1.00 90.12 97 ALA A N 1
ATOM 714 C CA . ALA A 1 97 ? -4.435 0.657 0.575 1.00 90.12 97 ALA A CA 1
ATOM 715 C C . ALA A 1 97 ? -4.703 0.591 -0.940 1.00 90.12 97 ALA A C 1
ATOM 717 O O . ALA A 1 97 ? -3.793 0.823 -1.735 1.00 90.12 97 ALA A O 1
ATOM 718 N N . GLU A 1 98 ? -5.947 0.322 -1.355 1.00 90.88 98 GLU A N 1
ATOM 719 C CA . GLU A 1 98 ? -6.332 0.364 -2.771 1.00 90.88 98 GLU A CA 1
ATOM 720 C C . GLU A 1 98 ? -6.104 1.755 -3.371 1.00 90.88 98 GLU A C 1
ATOM 722 O O . GLU A 1 98 ? -5.585 1.862 -4.483 1.00 90.88 98 GLU A O 1
ATOM 727 N N . GLU A 1 99 ? -6.486 2.815 -2.653 1.00 90.19 99 GLU A N 1
ATOM 728 C CA . GLU A 1 99 ? -6.331 4.183 -3.147 1.00 90.19 99 GLU A CA 1
ATOM 729 C C . GLU A 1 99 ? -4.860 4.599 -3.234 1.00 90.19 99 GLU A C 1
ATOM 731 O O . GLU A 1 99 ? -4.456 5.209 -4.220 1.00 90.19 99 GLU A O 1
ATOM 736 N N . LEU A 1 100 ? -4.029 4.186 -2.271 1.00 89.88 100 LEU A N 1
ATOM 737 C CA . LEU A 1 100 ? -2.582 4.397 -2.323 1.00 89.88 100 LEU A CA 1
ATOM 738 C C . LEU A 1 100 ? -1.975 3.792 -3.596 1.00 89.88 100 LEU A C 1
ATOM 740 O O . LEU A 1 100 ? -1.205 4.451 -4.295 1.00 89.88 100 LEU A O 1
ATOM 744 N N . LEU A 1 101 ? -2.338 2.546 -3.915 1.00 89.94 101 LEU A N 1
ATOM 745 C CA . LEU A 1 101 ? -1.864 1.869 -5.121 1.00 89.94 101 LEU A CA 1
ATOM 746 C C . LEU A 1 101 ? -2.354 2.562 -6.394 1.00 89.94 101 LEU A C 1
ATOM 748 O O . LEU A 1 101 ? -1.603 2.659 -7.367 1.00 89.94 101 LEU A O 1
ATOM 752 N N . ARG A 1 102 ? -3.600 3.048 -6.403 1.00 90.06 102 ARG A N 1
ATOM 753 C CA . ARG A 1 102 ? -4.135 3.800 -7.542 1.00 90.06 102 ARG A CA 1
ATOM 754 C C . ARG A 1 102 ? -3.400 5.110 -7.744 1.00 90.06 102 ARG A C 1
ATOM 756 O O . ARG A 1 102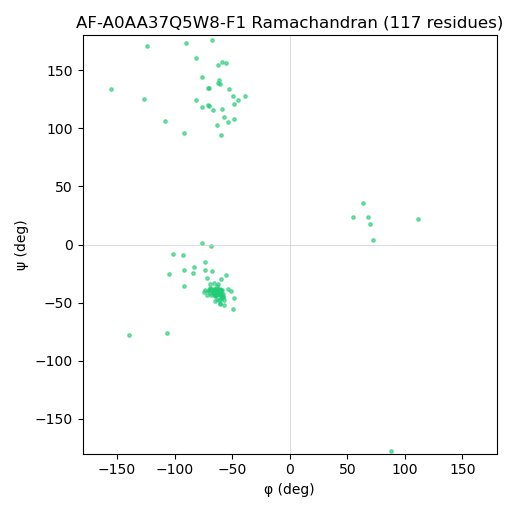 ? -2.979 5.361 -8.865 1.00 90.06 102 ARG A O 1
ATOM 763 N N . GLU A 1 103 ? -3.204 5.900 -6.695 1.00 89.88 103 GLU A N 1
ATOM 764 C CA . GLU A 1 103 ? -2.490 7.175 -6.787 1.00 89.88 103 GLU A CA 1
ATOM 765 C C . GLU A 1 103 ? -1.015 6.990 -7.151 1.00 89.88 103 GLU A C 1
ATOM 767 O O . GLU A 1 103 ? -0.454 7.815 -7.870 1.00 89.88 103 GLU A O 1
ATOM 772 N N . TYR A 1 104 ? -0.393 5.894 -6.710 1.00 88.25 104 TYR A N 1
ATOM 773 C CA . TYR A 1 104 ? 0.980 5.564 -7.084 1.00 88.25 104 TYR A CA 1
ATOM 774 C C . TYR A 1 104 ? 1.119 5.196 -8.570 1.00 88.25 104 TYR A C 1
ATOM 776 O O . TYR A 1 104 ? 2.061 5.629 -9.234 1.00 88.25 104 TYR A O 1
ATOM 784 N N . VAL A 1 105 ? 0.191 4.396 -9.104 1.00 88.12 105 VAL A N 1
ATOM 785 C CA . VAL A 1 105 ? 0.230 3.936 -10.504 1.00 88.12 105 VAL A CA 1
ATOM 786 C C . VAL A 1 105 ? -0.382 4.943 -11.472 1.00 88.12 105 VAL A C 1
ATOM 788 O O . VAL A 1 105 ? -0.034 4.936 -12.656 1.00 88.12 105 VAL A O 1
ATOM 791 N N . ALA A 1 106 ? -1.276 5.813 -10.999 1.00 82.81 106 ALA A N 1
ATOM 792 C CA . ALA A 1 106 ? -1.813 6.900 -11.796 1.00 82.81 106 ALA A CA 1
ATOM 793 C C . ALA A 1 106 ? -0.643 7.695 -12.387 1.00 82.81 106 ALA A C 1
ATOM 795 O O . ALA A 1 106 ? 0.312 8.000 -11.666 1.00 82.81 106 ALA A O 1
ATOM 796 N N . PRO A 1 107 ? -0.680 8.032 -13.691 1.00 62.25 107 PRO A N 1
ATOM 797 C CA . PRO A 1 107 ? 0.339 8.887 -14.266 1.00 62.25 107 PRO A CA 1
ATOM 798 C C . PRO A 1 107 ? 0.324 10.167 -13.444 1.00 62.25 107 PRO A C 1
ATOM 800 O O . PRO A 1 107 ? -0.664 10.904 -13.466 1.00 62.25 107 PRO A O 1
ATOM 803 N N . SER A 1 108 ? 1.381 10.376 -12.651 1.00 53.12 108 SER A N 1
ATOM 804 C CA . SER A 1 108 ? 1.567 11.601 -11.890 1.00 53.12 108 SER A CA 1
ATOM 805 C C . SER A 1 108 ? 1.451 12.696 -12.927 1.00 53.12 108 SER A C 1
ATOM 807 O O . SER A 1 108 ? 2.317 12.771 -13.798 1.00 53.12 108 SER A O 1
ATOM 809 N N . ALA A 1 109 ? 0.315 13.409 -12.937 1.00 46.50 109 ALA A N 1
ATOM 810 C CA . ALA A 1 109 ? 0.045 14.438 -13.923 1.00 46.50 109 ALA A CA 1
ATOM 811 C C . ALA A 1 109 ? 1.298 15.294 -13.941 1.00 46.50 109 ALA A C 1
ATOM 813 O O . ALA A 1 109 ? 1.629 15.904 -12.919 1.00 46.50 109 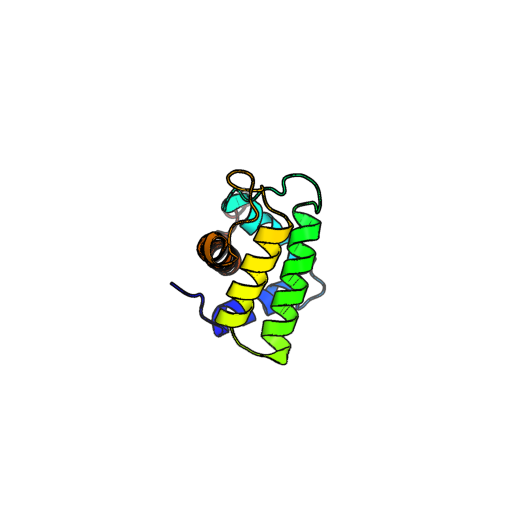ALA A O 1
ATOM 814 N N . SER A 1 110 ? 2.066 15.180 -15.030 1.00 40.16 110 SER A N 1
ATOM 815 C CA . SER A 1 110 ? 3.346 15.849 -15.142 1.00 40.16 110 SER A CA 1
ATOM 816 C C . SER A 1 110 ? 3.077 17.283 -14.744 1.00 40.16 110 SER A C 1
ATOM 818 O O . SER A 1 110 ? 2.112 17.875 -15.239 1.00 40.16 110 SER A O 1
ATOM 820 N N . ALA A 1 111 ? 3.862 17.801 -13.795 1.00 42.03 111 ALA A N 1
ATOM 821 C CA . ALA A 1 111 ? 3.865 19.223 -13.500 1.00 42.03 111 ALA A CA 1
ATOM 822 C C . ALA A 1 111 ? 3.742 19.960 -14.844 1.00 42.03 111 ALA A C 1
ATOM 824 O O . ALA A 1 111 ? 4.466 19.571 -15.772 1.00 42.03 111 ALA A O 1
ATOM 825 N N . PRO A 1 112 ? 2.777 20.892 -15.002 1.00 40.41 112 PRO A N 1
ATOM 826 C CA . PRO A 1 112 ? 2.520 21.527 -16.286 1.00 40.41 112 PRO A CA 1
ATOM 827 C C . PRO A 1 112 ? 3.862 21.973 -16.839 1.00 40.41 112 PRO A C 1
ATOM 829 O O . PRO A 1 112 ? 4.612 22.655 -16.137 1.00 40.41 112 PRO A O 1
ATOM 832 N N . GLY A 1 113 ? 4.194 21.452 -18.025 1.00 40.47 113 GLY A N 1
ATOM 833 C CA . GLY A 1 113 ? 5.514 21.588 -18.614 1.00 40.47 113 GLY A CA 1
ATOM 834 C C . GLY A 1 113 ? 5.978 23.023 -18.458 1.00 40.47 113 GLY A C 1
ATOM 835 O O . GLY A 1 113 ? 5.264 23.950 -18.841 1.00 40.47 113 GLY A O 1
ATOM 836 N N . PHE A 1 114 ? 7.146 23.201 -17.846 1.00 52.09 114 PHE A N 1
ATOM 837 C CA . PHE A 1 114 ? 7.846 24.468 -17.904 1.00 52.09 114 PHE A CA 1
ATOM 838 C C . PHE A 1 114 ? 8.110 24.732 -19.387 1.00 52.09 114 PHE A C 1
ATOM 840 O O . PHE A 1 114 ? 9.050 24.197 -19.972 1.00 52.09 114 PHE A O 1
ATOM 847 N N . ALA A 1 115 ? 7.206 25.474 -20.021 1.00 53.97 115 ALA A N 1
ATOM 848 C CA . ALA A 1 115 ? 7.423 26.018 -21.339 1.00 53.97 115 ALA A CA 1
ATOM 849 C C . ALA A 1 115 ? 8.548 27.046 -21.173 1.00 53.97 115 ALA A C 1
ATOM 851 O O . ALA A 1 115 ? 8.357 28.016 -20.431 1.00 53.97 115 ALA A O 1
ATOM 852 N N . PRO A 1 116 ? 9.730 26.853 -21.786 1.00 52.69 116 PRO A N 1
ATOM 853 C CA . PRO A 1 116 ? 10.703 27.928 -21.809 1.00 52.69 116 PRO A CA 1
ATOM 854 C C . PRO A 1 116 ? 10.057 29.118 -22.537 1.00 52.69 116 PRO A C 1
ATOM 856 O O . PRO A 1 116 ? 9.365 28.902 -23.539 1.00 52.69 116 PRO A O 1
ATOM 859 N N . PRO A 1 117 ? 10.234 30.363 -22.059 1.00 57.50 117 PRO A N 1
ATOM 860 C CA . PRO A 1 117 ? 9.802 31.521 -22.824 1.00 57.50 117 PRO A CA 1
ATOM 861 C C . PRO A 1 117 ? 10.538 31.489 -24.166 1.00 57.50 117 PRO A C 1
ATOM 863 O O . PRO A 1 117 ? 11.768 31.508 -24.223 1.00 57.50 117 PRO A O 1
ATOM 866 N N . GLY A 1 118 ? 9.772 31.345 -25.246 1.00 67.25 118 GLY A N 1
ATOM 867 C CA . GLY A 1 118 ? 10.290 31.478 -26.596 1.00 67.25 118 GLY A CA 1
ATOM 868 C C . GLY A 1 118 ? 10.624 32.941 -26.860 1.00 67.25 118 GLY A C 1
ATOM 869 O O . GLY A 1 118 ? 9.715 33.759 -26.807 1.00 67.25 118 GLY A O 1
ATOM 870 N N . PHE A 1 119 ? 11.912 33.175 -27.135 1.00 52.06 119 PHE A N 1
ATOM 871 C CA . PHE A 1 119 ? 12.547 34.328 -27.794 1.00 52.06 119 PHE A CA 1
ATOM 872 C C . PHE A 1 119 ? 12.184 35.745 -27.328 1.00 52.06 119 PHE A C 1
ATOM 874 O O . PHE A 1 119 ? 11.081 36.237 -27.642 1.00 52.06 119 PHE A O 1
#